Protein AF-A0A2J8NXZ5-F1 (afdb_monomer_lite)

pLDDT: mean 79.76, std 13.47, range [51.59, 96.12]

Structure (mmCIF, N/CA/C/O backbone):
data_AF-A0A2J8NXZ5-F1
#
_entry.id   AF-A0A2J8NXZ5-F1
#
loop_
_atom_site.group_PDB
_atom_site.id
_atom_site.type_symbol
_atom_site.label_atom_id
_atom_site.label_alt_id
_atom_site.label_comp_id
_atom_site.label_asym_id
_atom_site.label_entity_id
_atom_site.label_seq_id
_atom_site.pdbx_PDB_ins_code
_atom_site.Cartn_x
_atom_site.Cartn_y
_atom_site.Cartn_z
_atom_site.occupancy
_atom_site.B_iso_or_equiv
_atom_site.auth_seq_id
_atom_site.auth_comp_id
_atom_site.auth_asym_id
_atom_site.a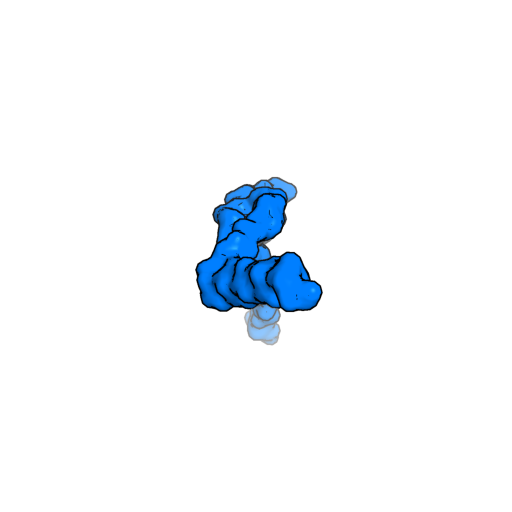uth_atom_id
_atom_site.pdbx_PDB_model_num
ATOM 1 N N . MET A 1 1 ? -25.691 -12.214 41.283 1.00 61.84 1 MET A N 1
ATOM 2 C CA . MET A 1 1 ? -25.593 -12.774 39.912 1.00 61.84 1 MET A CA 1
ATOM 3 C C . MET A 1 1 ? -26.462 -11.972 38.934 1.00 61.84 1 MET A C 1
ATOM 5 O O . MET A 1 1 ? -27.336 -12.535 38.299 1.00 61.84 1 MET A O 1
ATOM 9 N N . GLY A 1 2 ? -26.275 -10.653 38.824 1.00 69.44 2 GLY A N 1
ATOM 10 C CA . GLY A 1 2 ? -27.094 -9.815 37.923 1.00 69.44 2 GLY A CA 1
ATOM 11 C C . GLY A 1 2 ? -26.239 -8.928 37.027 1.00 69.44 2 GLY A C 1
ATOM 12 O O . GLY A 1 2 ? -26.426 -8.881 35.818 1.00 69.44 2 GLY A O 1
ATOM 13 N N . THR A 1 3 ? -25.210 -8.319 37.612 1.00 73.69 3 THR A N 1
ATOM 14 C CA . THR A 1 3 ? -24.292 -7.397 36.935 1.00 73.69 3 THR A CA 1
ATOM 15 C C . THR A 1 3 ? -23.446 -8.072 35.853 1.00 73.69 3 THR A C 1
ATOM 17 O O . THR A 1 3 ? -23.336 -7.530 34.759 1.00 73.69 3 THR A O 1
ATOM 20 N N . SER A 1 4 ? -22.919 -9.279 36.106 1.00 77.38 4 SER A N 1
ATOM 21 C CA . SER A 1 4 ? -22.133 -10.027 35.109 1.00 77.38 4 SER A CA 1
ATOM 22 C C . SER A 1 4 ? -22.942 -10.416 33.875 1.00 77.38 4 SER A C 1
ATOM 24 O O . SER A 1 4 ? -22.416 -10.364 32.772 1.00 77.38 4 SER A O 1
ATOM 26 N N . SER A 1 5 ? -24.217 -10.777 34.044 1.00 81.38 5 SER A N 1
ATOM 27 C CA . SER A 1 5 ? -25.081 -11.160 32.918 1.00 81.38 5 SER A CA 1
ATOM 28 C C . SER A 1 5 ? -25.352 -9.968 31.995 1.00 81.38 5 SER A C 1
ATOM 30 O O . SER A 1 5 ? -25.220 -10.073 30.777 1.00 81.38 5 SER A O 1
ATOM 32 N N . ILE A 1 6 ? -25.632 -8.800 32.585 1.00 84.81 6 ILE A N 1
ATOM 33 C CA . ILE A 1 6 ? -25.853 -7.552 31.844 1.00 84.81 6 ILE A CA 1
ATOM 34 C C . ILE A 1 6 ? -24.580 -7.148 31.092 1.00 84.81 6 ILE A C 1
ATOM 36 O O . ILE A 1 6 ? -24.645 -6.816 29.911 1.00 84.81 6 ILE A O 1
ATOM 40 N N . PHE A 1 7 ? -23.417 -7.241 31.742 1.00 81.25 7 PHE A N 1
ATOM 41 C CA . PHE A 1 7 ? -22.129 -6.953 31.110 1.00 81.25 7 PHE A CA 1
ATOM 42 C C . PHE A 1 7 ? -21.858 -7.857 29.905 1.00 81.25 7 PHE A C 1
ATOM 44 O O . PHE A 1 7 ? -21.489 -7.368 28.841 1.00 81.25 7 PHE A O 1
ATOM 51 N N . LEU A 1 8 ? -22.081 -9.166 30.050 1.00 83.38 8 LEU A N 1
ATOM 52 C CA . LEU A 1 8 ? -21.892 -10.126 28.963 1.00 83.38 8 LEU A CA 1
ATOM 53 C C . LEU A 1 8 ? -22.867 -9.879 27.808 1.00 83.38 8 LEU A C 1
ATOM 55 O O . LEU A 1 8 ? -22.452 -9.943 26.655 1.00 83.38 8 LEU A O 1
ATOM 59 N N . CYS A 1 9 ? -24.126 -9.534 28.097 1.00 82.50 9 CYS A N 1
ATOM 60 C CA . CYS A 1 9 ? -25.097 -9.161 27.066 1.00 82.50 9 CYS A CA 1
ATOM 61 C C . CYS A 1 9 ? -24.652 -7.926 26.282 1.00 82.50 9 CYS A C 1
ATOM 63 O O . CYS A 1 9 ? -24.711 -7.934 25.058 1.00 82.50 9 CYS A O 1
ATOM 65 N N . VAL A 1 10 ? -24.175 -6.880 26.961 1.00 82.25 10 VAL A N 1
ATOM 66 C CA . VAL A 1 10 ? -23.698 -5.661 26.290 1.00 82.25 10 VAL A CA 1
ATOM 67 C C . VAL A 1 10 ? -22.465 -5.957 25.440 1.00 82.25 10 VAL A C 1
ATOM 69 O O . VAL A 1 10 ? -22.418 -5.541 24.289 1.00 82.25 10 VAL A O 1
ATOM 72 N N . LEU A 1 11 ? -21.499 -6.727 25.950 1.00 82.62 11 LEU A N 1
ATOM 73 C CA . LEU A 1 11 ? -20.314 -7.127 25.182 1.00 82.62 11 LEU A CA 1
ATOM 74 C C . LEU A 1 11 ? -20.684 -7.957 23.945 1.00 82.62 11 LEU A C 1
ATOM 76 O O . LEU A 1 11 ? -20.161 -7.708 22.860 1.00 82.62 11 LEU A O 1
ATOM 80 N N . PHE A 1 12 ? -21.607 -8.908 24.097 1.00 79.62 12 PHE A N 1
ATOM 81 C CA . PHE A 1 12 ? -22.086 -9.752 23.005 1.00 79.62 12 PHE A CA 1
ATOM 82 C C . PHE A 1 12 ? -22.813 -8.936 21.933 1.00 79.62 12 PHE A C 1
ATOM 84 O O . PHE A 1 12 ? -22.527 -9.083 20.748 1.00 79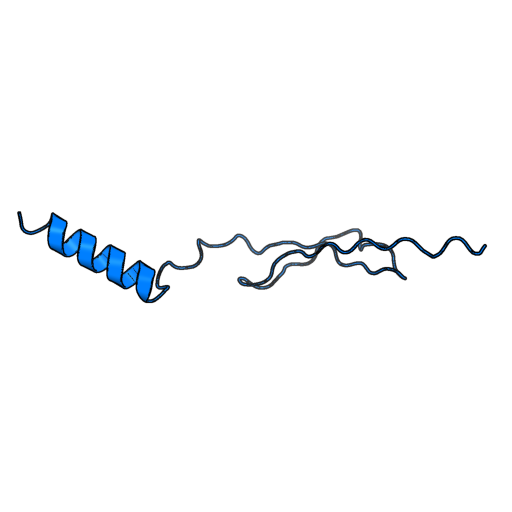.62 1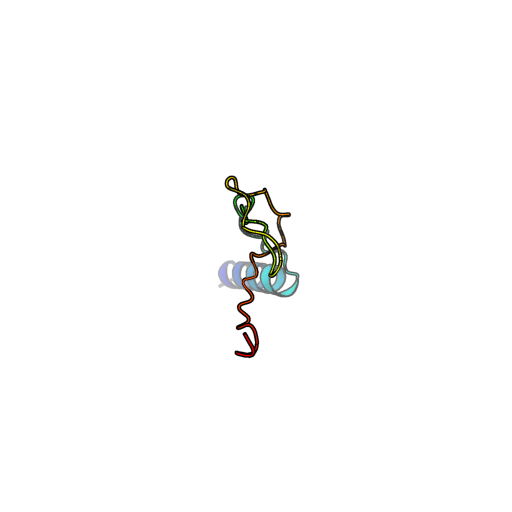2 PHE A O 1
ATOM 91 N N . LEU A 1 13 ? -23.703 -8.029 22.344 1.00 80.12 13 LEU A N 1
ATOM 92 C CA . LEU A 1 13 ? -24.411 -7.134 21.431 1.00 80.12 13 LEU A CA 1
ATOM 93 C C . LEU A 1 13 ? -23.441 -6.183 20.724 1.00 80.12 13 LEU A C 1
ATOM 95 O O . LEU A 1 13 ? -23.533 -6.028 19.511 1.00 80.12 13 LEU A O 1
ATOM 99 N N . CYS A 1 14 ? -22.468 -5.609 21.435 1.00 73.50 14 CYS A N 1
ATOM 100 C CA . CYS A 1 14 ? -21.458 -4.743 20.831 1.00 73.50 14 CYS A CA 1
ATOM 101 C C . CYS A 1 14 ? -20.584 -5.481 19.806 1.00 73.50 14 CYS A C 1
ATOM 103 O O . CYS A 1 14 ? -20.275 -4.916 18.759 1.00 73.50 14 CYS A O 1
ATOM 105 N N . GLY A 1 15 ? -20.212 -6.736 20.080 1.00 67.75 15 GLY A N 1
ATOM 106 C CA . GLY A 1 15 ? -19.460 -7.573 19.143 1.00 67.75 15 GLY A CA 1
ATOM 107 C C . GLY A 1 15 ? -20.279 -7.983 17.915 1.00 67.75 15 GLY A C 1
ATOM 108 O O . GLY A 1 15 ? -19.784 -7.895 16.797 1.00 67.75 15 GLY A O 1
ATOM 109 N N . ALA A 1 16 ? -21.543 -8.376 18.105 1.00 71.19 16 ALA A N 1
ATOM 110 C CA . ALA A 1 16 ? -22.433 -8.803 17.021 1.00 71.19 16 ALA A CA 1
ATOM 111 C C . ALA A 1 16 ? -22.887 -7.644 16.115 1.00 71.19 16 ALA A C 1
ATOM 113 O O . ALA A 1 16 ? -23.045 -7.827 14.912 1.00 71.19 16 ALA A O 1
ATOM 114 N N . LEU A 1 17 ? -23.075 -6.448 16.682 1.00 68.69 17 LEU A N 1
ATOM 115 C CA . LEU A 1 17 ? -23.444 -5.233 15.947 1.00 68.69 17 LEU A CA 1
ATOM 116 C C . LEU A 1 17 ? -22.231 -4.518 15.329 1.00 68.69 17 LEU A C 1
ATOM 118 O O . LEU A 1 17 ? -22.404 -3.476 14.704 1.00 68.69 17 LEU A O 1
ATOM 122 N N . GLY A 1 18 ? -21.007 -5.028 15.527 1.00 61.19 18 GLY A N 1
ATOM 123 C CA . GLY A 1 18 ? -19.784 -4.366 15.060 1.00 61.19 18 GLY A CA 1
ATOM 124 C C . GLY A 1 18 ? -19.534 -3.000 15.714 1.00 61.19 18 GLY A C 1
ATOM 125 O O . GLY A 1 18 ? -18.757 -2.205 15.200 1.00 61.19 18 GLY A O 1
ATOM 126 N N . LEU A 1 19 ? -20.168 -2.721 16.860 1.00 57.47 19 LEU A N 1
ATOM 127 C CA . LEU A 1 19 ? -20.022 -1.478 17.634 1.00 57.47 19 LEU A CA 1
ATOM 128 C C . LEU A 1 19 ? -18.685 -1.390 18.376 1.00 57.47 19 LEU A C 1
ATOM 130 O O . LEU A 1 19 ? -18.439 -0.428 19.107 1.00 57.47 19 LEU A O 1
ATOM 134 N N . THR A 1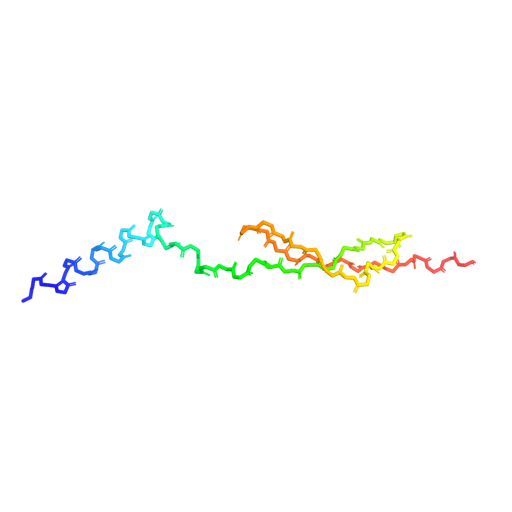 20 ? -17.803 -2.373 18.198 1.00 54.56 20 THR A N 1
ATOM 135 C CA . THR A 1 20 ? -16.384 -2.174 18.457 1.00 54.56 20 THR A CA 1
ATOM 136 C C . THR A 1 20 ? -15.908 -1.092 17.496 1.00 54.56 20 THR A C 1
ATOM 138 O O . THR A 1 20 ? -15.532 -1.386 16.363 1.00 54.56 20 THR A O 1
ATOM 141 N N . MET A 1 21 ? -15.978 0.165 17.943 1.00 53.28 21 MET A N 1
ATOM 142 C CA . MET A 1 21 ? -15.270 1.289 17.342 1.00 53.28 21 MET A CA 1
ATOM 143 C C . MET A 1 21 ? -13.903 0.768 16.912 1.00 53.28 21 MET A C 1
ATOM 145 O O . MET A 1 21 ? -13.129 0.318 17.765 1.00 53.28 21 MET A O 1
ATOM 149 N N . SER A 1 22 ? -13.668 0.742 15.595 1.00 53.31 22 SER A N 1
ATOM 150 C CA . SER A 1 22 ? -12.375 0.386 15.016 1.00 53.31 22 SER A CA 1
ATOM 151 C C . SER A 1 22 ? -11.328 1.139 15.834 1.00 53.31 22 SER A C 1
ATOM 153 O O . SER A 1 22 ? -11.476 2.353 15.995 1.00 53.31 22 SER A O 1
ATOM 155 N N . PRO A 1 23 ? -10.393 0.437 16.498 1.00 51.59 23 PRO A N 1
ATOM 156 C CA . PRO A 1 23 ? -9.625 0.998 17.599 1.00 51.59 23 PRO A CA 1
ATOM 157 C C . PRO A 1 23 ? -8.791 2.128 17.039 1.00 51.59 23 PRO A C 1
ATOM 159 O O . PRO A 1 23 ? -7.783 1.796 16.434 1.00 51.59 23 PRO A O 1
ATOM 162 N N . ALA A 1 24 ? -9.260 3.381 17.181 1.00 56.97 24 ALA A N 1
ATOM 163 C CA . ALA A 1 24 ? -8.709 4.619 16.622 1.00 56.97 24 ALA A CA 1
ATOM 164 C C . ALA A 1 24 ? -7.463 4.336 15.777 1.00 56.97 24 ALA A C 1
ATOM 166 O O . ALA A 1 24 ? -6.337 4.480 16.263 1.00 56.97 24 ALA A O 1
ATOM 167 N N . ARG A 1 25 ? -7.672 3.737 14.592 1.00 56.09 25 ARG A N 1
ATOM 168 C CA . ARG A 1 25 ? -6.579 3.107 13.850 1.00 56.09 25 ARG A CA 1
ATOM 169 C C . ARG A 1 25 ? -5.784 4.275 13.337 1.00 56.09 25 ARG A C 1
ATOM 171 O O . ARG A 1 25 ? -6.258 4.965 12.445 1.00 56.09 25 ARG A O 1
ATOM 178 N N . GLY A 1 26 ? -4.652 4.566 13.983 1.00 60.75 26 GLY A N 1
ATOM 179 C CA . GLY A 1 26 ? -3.786 5.669 13.589 1.00 60.75 26 GLY A CA 1
ATOM 180 C C . GLY A 1 26 ? -3.691 5.656 12.074 1.00 60.75 26 GLY A C 1
ATOM 181 O O . GLY A 1 26 ? -3.331 4.619 11.519 1.00 60.75 26 GLY A O 1
ATOM 182 N N . ARG A 1 27 ? -4.151 6.748 11.452 1.00 75.00 27 ARG A N 1
ATOM 183 C CA . ARG A 1 27 ? -4.403 6.850 10.015 1.00 75.00 27 ARG A CA 1
ATOM 184 C C . ARG A 1 27 ? -3.243 6.197 9.265 1.00 75.00 27 ARG A C 1
ATOM 186 O O . ARG A 1 27 ? -2.110 6.689 9.303 1.00 75.00 27 ARG A O 1
ATOM 193 N N . LEU A 1 28 ? -3.506 5.007 8.724 1.00 87.06 28 LEU A N 1
ATOM 194 C CA . LEU A 1 28 ? -2.467 4.120 8.216 1.00 87.06 28 LEU A CA 1
ATOM 195 C C . LEU A 1 28 ? -1.720 4.857 7.106 1.00 87.06 28 LEU A C 1
ATOM 197 O O . LEU A 1 28 ? -2.338 5.572 6.323 1.00 87.06 28 LEU A O 1
ATOM 201 N N . ARG A 1 29 ? -0.395 4.725 7.032 1.00 92.19 29 ARG A N 1
ATOM 202 C CA . ARG A 1 29 ? 0.386 5.369 5.971 1.00 92.19 29 ARG A CA 1
ATOM 203 C C . ARG A 1 29 ? 0.993 4.321 5.056 1.00 92.19 29 ARG A C 1
ATOM 205 O O . ARG A 1 29 ? 1.788 3.500 5.503 1.00 92.19 29 ARG A O 1
ATOM 212 N N . CYS A 1 30 ? 0.616 4.369 3.785 1.00 93.12 30 CYS A N 1
ATOM 213 C CA . CYS A 1 30 ? 0.945 3.371 2.780 1.00 93.12 30 CYS A CA 1
ATOM 214 C C . CYS A 1 30 ? 1.912 3.960 1.740 1.00 93.12 30 CYS A C 1
ATOM 216 O O . CYS A 1 30 ? 1.751 5.099 1.298 1.00 93.12 30 CYS A O 1
ATOM 218 N N . TYR A 1 31 ? 2.913 3.192 1.309 1.00 94.88 31 TYR A N 1
ATOM 219 C CA . TYR A 1 31 ? 3.698 3.553 0.127 1.00 94.88 31 TYR A CA 1
ATOM 220 C C . TYR A 1 31 ? 2.904 3.237 -1.137 1.00 94.88 31 TYR A C 1
ATOM 222 O O . TYR A 1 31 ? 2.371 2.139 -1.278 1.00 94.88 31 TYR A O 1
ATOM 230 N N . ILE A 1 32 ? 2.849 4.192 -2.062 1.00 94.69 32 ILE A N 1
ATOM 231 C CA . ILE A 1 32 ? 2.174 4.018 -3.348 1.00 94.69 32 ILE A CA 1
ATOM 232 C C . ILE A 1 32 ? 3.233 3.760 -4.423 1.00 94.69 32 ILE A C 1
ATOM 234 O O . ILE A 1 32 ? 4.154 4.559 -4.609 1.00 94.69 32 ILE A O 1
ATOM 238 N N . CYS A 1 33 ? 3.102 2.626 -5.109 1.00 94.06 33 CYS A N 1
ATOM 239 C CA . CYS A 1 33 ? 3.946 2.180 -6.220 1.00 94.06 33 CYS A CA 1
ATOM 240 C C . CYS A 1 33 ? 3.132 1.334 -7.204 1.00 94.06 33 CYS A C 1
ATOM 242 O O . CYS A 1 33 ? 1.984 0.986 -6.934 1.00 94.06 33 CYS A O 1
ATOM 244 N N . GLY A 1 34 ? 3.752 0.935 -8.317 1.00 92.00 34 GLY A N 1
ATOM 245 C CA . GLY A 1 34 ? 3.215 -0.108 -9.190 1.00 92.00 34 GLY A CA 1
ATOM 246 C C . GLY A 1 34 ? 4.315 -0.832 -9.961 1.00 92.00 34 GLY A C 1
ATOM 247 O O . GLY A 1 34 ? 5.470 -0.431 -9.929 1.00 92.00 34 GLY A O 1
ATOM 248 N N . PHE A 1 35 ? 3.970 -1.877 -10.712 1.00 90.25 35 PHE A N 1
ATOM 249 C CA . PHE A 1 35 ? 4.961 -2.655 -11.475 1.00 90.25 35 PHE A CA 1
ATOM 250 C C . PHE A 1 35 ? 5.768 -1.829 -12.485 1.00 90.25 35 PHE A C 1
ATOM 252 O O . PHE A 1 35 ? 6.907 -2.161 -12.789 1.00 90.25 35 PHE A O 1
ATOM 259 N N . THR A 1 36 ? 5.191 -0.741 -12.993 1.00 89.88 36 THR A N 1
ATOM 260 C CA . THR A 1 36 ? 5.827 0.142 -13.979 1.00 89.88 36 THR A CA 1
ATOM 261 C C . THR A 1 36 ? 6.461 1.389 -13.366 1.00 89.88 36 THR A C 1
ATOM 263 O O . THR A 1 36 ? 7.097 2.157 -14.087 1.00 89.88 36 THR A O 1
ATOM 266 N N . LYS A 1 37 ? 6.274 1.643 -12.062 1.00 92.00 37 LYS A N 1
ATOM 267 C CA . LYS A 1 37 ? 6.713 2.881 -11.401 1.00 92.00 37 LYS A CA 1
ATOM 268 C C . LYS A 1 37 ? 7.286 2.609 -10.008 1.00 92.00 37 LYS A C 1
ATOM 270 O O . LYS A 1 37 ? 6.635 1.929 -9.214 1.00 92.00 37 LYS A O 1
ATOM 275 N N . PRO A 1 38 ? 8.442 3.203 -9.662 1.00 92.06 38 PRO A N 1
ATOM 276 C CA . PRO A 1 38 ? 9.016 3.048 -8.331 1.00 92.06 38 PRO A CA 1
ATOM 277 C C . PRO A 1 38 ? 8.089 3.622 -7.252 1.00 92.06 38 PRO A C 1
ATOM 279 O O . PRO A 1 38 ? 7.248 4.482 -7.527 1.00 92.06 38 PRO A O 1
ATOM 282 N N . CYS A 1 39 ? 8.262 3.155 -6.016 1.00 94.06 39 CYS A N 1
ATOM 283 C CA . CYS A 1 39 ? 7.499 3.656 -4.876 1.00 94.06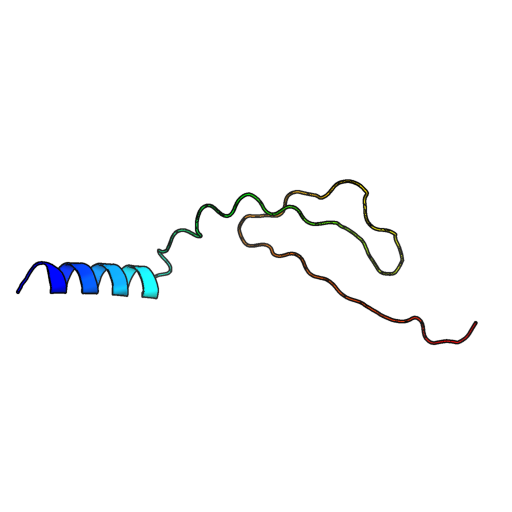 39 CYS A CA 1
ATOM 284 C C . CYS A 1 39 ? 7.812 5.127 -4.605 1.00 94.06 39 CYS A C 1
ATOM 286 O O . CYS A 1 39 ? 8.960 5.565 -4.706 1.00 94.06 39 CYS A O 1
ATOM 288 N N . HIS A 1 40 ? 6.789 5.887 -4.219 1.00 95.56 40 HIS A N 1
ATOM 289 C CA . HIS A 1 40 ? 6.991 7.250 -3.750 1.00 95.56 40 HIS A CA 1
ATOM 290 C C . HIS A 1 40 ? 7.858 7.274 -2.483 1.00 95.56 40 HIS A C 1
ATOM 292 O O . HIS A 1 40 ? 7.718 6.403 -1.627 1.00 95.56 40 HIS A O 1
ATOM 298 N N . PRO A 1 41 ? 8.735 8.279 -2.323 1.00 94.88 41 PRO A N 1
ATOM 299 C CA . PRO A 1 41 ? 9.629 8.352 -1.168 1.00 94.88 41 PRO A CA 1
ATOM 300 C C . PRO A 1 41 ? 8.890 8.669 0.140 1.00 94.88 41 PRO A C 1
ATOM 302 O O . PRO A 1 41 ? 9.406 8.391 1.220 1.00 94.88 41 PRO A O 1
ATOM 305 N N . VAL A 1 42 ? 7.684 9.240 0.056 1.00 96.12 42 VAL A N 1
ATOM 306 C CA . VAL A 1 42 ? 6.865 9.622 1.210 1.00 96.12 42 VAL A CA 1
ATOM 307 C C . VAL A 1 42 ? 5.556 8.829 1.184 1.00 96.12 42 VAL A C 1
ATOM 309 O O . VAL A 1 42 ? 4.876 8.838 0.155 1.00 96.12 42 VAL A O 1
ATOM 312 N N . PRO A 1 43 ? 5.188 8.150 2.285 1.00 93.06 43 PRO A N 1
ATOM 313 C CA . PRO A 1 43 ? 3.955 7.381 2.353 1.00 93.06 43 PRO A CA 1
ATOM 314 C C . PRO A 1 43 ? 2.729 8.297 2.466 1.00 93.06 43 PRO A C 1
ATOM 316 O O . PRO A 1 43 ? 2.778 9.374 3.065 1.00 93.06 43 PRO A O 1
ATOM 319 N N . THR A 1 44 ? 1.621 7.851 1.886 1.00 93.19 44 THR A N 1
ATOM 320 C CA . THR A 1 44 ? 0.342 8.563 1.844 1.00 93.19 44 THR A CA 1
ATOM 321 C C . THR A 1 44 ? -0.586 8.045 2.928 1.00 93.19 44 THR A C 1
ATOM 323 O O . THR A 1 44 ? -0.571 6.863 3.252 1.00 93.19 44 THR A O 1
ATOM 326 N N . GLU A 1 45 ? -1.377 8.939 3.504 1.00 93.00 45 GLU A N 1
ATOM 327 C CA . GLU A 1 45 ? -2.373 8.588 4.505 1.00 93.00 45 GLU A CA 1
ATOM 328 C C . GLU A 1 45 ? -3.577 7.889 3.863 1.00 93.00 45 GLU A C 1
ATOM 330 O O . GLU A 1 45 ? -4.124 8.374 2.875 1.00 93.00 45 GLU A O 1
ATOM 335 N N . CYS A 1 46 ? -3.949 6.745 4.421 1.00 87.94 46 CYS A N 1
ATOM 336 C CA . CYS A 1 46 ? -5.000 5.854 3.951 1.00 87.94 46 CYS A CA 1
ATOM 337 C C . CYS A 1 46 ? -6.279 6.098 4.772 1.00 87.94 46 CYS A C 1
ATOM 339 O O . CYS A 1 46 ? -6.215 6.618 5.894 1.00 87.94 46 CYS A O 1
ATOM 341 N N . GLN A 1 47 ? -7.447 5.773 4.213 1.00 86.38 47 GLN A N 1
ATOM 342 C CA . GLN A 1 47 ? -8.711 5.898 4.950 1.00 86.38 47 GLN A CA 1
ATOM 343 C C . GLN A 1 47 ? -8.787 4.882 6.098 1.00 86.38 47 GLN A C 1
ATOM 345 O O . GLN A 1 47 ? -8.068 3.884 6.107 1.00 86.38 47 GLN A O 1
ATOM 350 N N . ASP A 1 48 ? -9.663 5.130 7.072 1.00 80.88 48 ASP A N 1
ATOM 351 C CA . ASP A 1 48 ? -9.706 4.379 8.337 1.00 80.88 48 ASP A CA 1
ATOM 352 C C . ASP A 1 48 ? -9.942 2.859 8.164 1.00 80.88 48 ASP A C 1
ATOM 354 O O . ASP A 1 48 ? -9.516 2.060 9.006 1.00 80.88 48 ASP A O 1
ATOM 358 N N . ASP A 1 49 ? -10.546 2.452 7.043 1.00 81.75 49 ASP A N 1
ATOM 359 C CA . ASP A 1 49 ? -10.848 1.055 6.700 1.00 81.75 49 ASP A CA 1
ATOM 360 C C . ASP A 1 49 ? -9.940 0.470 5.600 1.00 81.75 49 ASP A C 1
ATOM 362 O O . ASP A 1 49 ? -10.117 -0.677 5.182 1.00 81.75 49 ASP A O 1
ATOM 366 N N . GLU A 1 50 ? -8.956 1.233 5.123 1.00 84.88 50 GLU A N 1
ATOM 367 C CA . GLU A 1 50 ? -8.012 0.784 4.100 1.00 84.88 50 GLU A CA 1
ATOM 368 C C . GLU A 1 50 ? -6.809 0.045 4.712 1.00 84.88 50 GLU A C 1
ATOM 370 O O . GLU A 1 50 ? -6.409 0.260 5.858 1.00 84.88 50 GLU A O 1
ATOM 375 N N . ALA A 1 51 ? -6.201 -0.841 3.921 1.00 87.75 51 ALA A N 1
ATOM 376 C CA . ALA A 1 51 ? -5.013 -1.600 4.300 1.00 87.75 51 ALA A CA 1
ATOM 377 C C . ALA A 1 51 ? -3.939 -1.519 3.206 1.00 87.75 51 ALA A C 1
ATOM 379 O O . ALA A 1 51 ? -4.251 -1.450 2.017 1.00 87.75 51 ALA A O 1
ATOM 380 N N . CYS A 1 52 ? -2.661 -1.576 3.595 1.00 91.19 52 CYS A N 1
ATOM 381 C CA . CYS A 1 52 ? -1.569 -1.687 2.631 1.00 91.19 52 CYS A CA 1
ATOM 382 C C . CYS A 1 52 ? -1.608 -3.052 1.934 1.00 91.19 52 CYS A C 1
ATOM 384 O O . CYS A 1 52 ? -1.537 -4.089 2.594 1.00 91.19 52 CYS A O 1
ATOM 386 N N . GLY A 1 53 ? -1.637 -3.047 0.603 1.00 92.25 53 GLY A N 1
ATOM 387 C CA . GLY A 1 53 ? -1.429 -4.237 -0.216 1.00 92.25 53 GLY A CA 1
ATOM 388 C C . GLY A 1 53 ? -0.031 -4.250 -0.826 1.00 92.25 53 GLY A C 1
ATOM 389 O O . GLY A 1 53 ? 0.463 -3.215 -1.268 1.00 92.25 53 GLY A O 1
ATOM 390 N N . ILE A 1 54 ? 0.593 -5.426 -0.884 1.00 93.81 54 ILE A N 1
ATOM 391 C CA . ILE A 1 54 ? 1.841 -5.644 -1.621 1.00 93.81 54 ILE A CA 1
ATOM 392 C C . ILE A 1 54 ? 1.572 -6.715 -2.669 1.00 93.81 54 ILE A C 1
ATOM 394 O O . ILE A 1 54 ? 1.079 -7.795 -2.353 1.00 93.81 54 ILE A O 1
ATOM 398 N N . SER A 1 55 ? 1.911 -6.412 -3.917 1.00 90.69 55 SER A N 1
ATOM 399 C CA . SER A 1 55 ? 1.883 -7.378 -5.011 1.00 90.69 55 SER A CA 1
ATOM 400 C C . SER A 1 55 ? 3.261 -7.420 -5.652 1.00 90.69 55 SER A C 1
ATOM 402 O O . SER A 1 55 ? 3.874 -6.379 -5.885 1.00 90.69 55 SER A O 1
ATOM 404 N N . ILE A 1 56 ? 3.767 -8.629 -5.873 1.00 89.38 56 ILE A N 1
ATOM 405 C CA . ILE A 1 56 ? 5.099 -8.874 -6.420 1.00 89.38 56 ILE A CA 1
ATOM 406 C C . ILE A 1 56 ? 4.912 -9.748 -7.650 1.00 89.38 56 ILE A C 1
ATOM 408 O O . ILE A 1 56 ? 4.223 -10.764 -7.600 1.00 89.38 56 ILE A O 1
ATOM 412 N N . GLY A 1 57 ? 5.513 -9.326 -8.752 1.00 86.19 57 GLY A N 1
ATOM 413 C CA . GLY A 1 57 ? 5.463 -9.997 -10.034 1.00 86.19 57 GLY A CA 1
ATOM 414 C C . GLY A 1 57 ? 6.856 -9.963 -10.628 1.00 86.19 57 GLY A C 1
ATOM 415 O O . GLY A 1 57 ? 7.541 -8.942 -10.570 1.00 86.19 57 GLY A O 1
ATOM 416 N N . THR A 1 58 ? 7.291 -11.096 -11.152 1.00 84.75 58 THR A N 1
ATOM 417 C CA . THR A 1 58 ? 8.528 -11.210 -11.915 1.00 84.75 58 THR A CA 1
ATOM 418 C C . THR A 1 58 ? 8.203 -10.948 -13.378 1.00 84.75 58 THR A C 1
ATOM 420 O O . THR A 1 58 ? 7.237 -11.511 -13.892 1.00 84.75 58 THR A O 1
ATOM 423 N N . SER A 1 59 ? 8.984 -10.111 -14.060 1.00 77.69 59 SER A N 1
ATOM 424 C CA . SER A 1 59 ? 8.924 -10.071 -15.521 1.00 77.69 59 SER A CA 1
ATOM 425 C C . SER A 1 59 ? 9.331 -11.442 -16.048 1.00 77.69 59 SER A C 1
ATOM 427 O O . SER A 1 59 ? 10.338 -11.990 -15.593 1.00 77.69 59 SER A O 1
ATOM 429 N N . ASP A 1 60 ? 8.549 -11.996 -16.973 1.0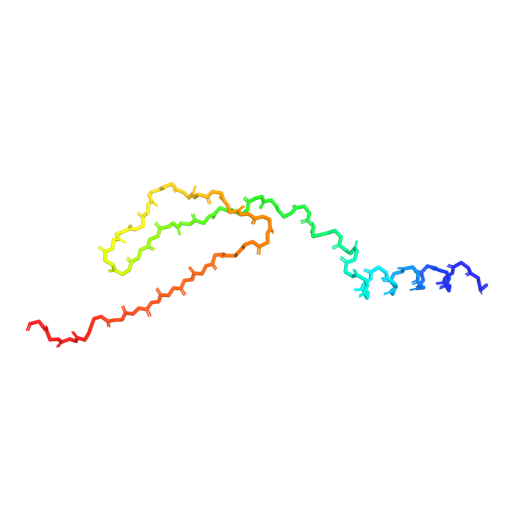0 75.75 60 ASP A N 1
ATOM 430 C CA . ASP A 1 60 ? 8.959 -13.191 -17.703 1.00 75.75 60 ASP A CA 1
ATOM 431 C C . ASP A 1 60 ? 10.348 -12.929 -18.300 1.00 75.75 60 ASP A C 1
ATOM 433 O O . ASP A 1 60 ? 10.599 -11.850 -18.847 1.00 75.75 60 ASP A O 1
ATOM 437 N N . ALA A 1 61 ? 11.286 -13.844 -18.064 1.00 64.50 61 ALA A N 1
ATOM 438 C CA . ALA A 1 61 ? 12.697 -13.662 -18.380 1.00 64.50 61 ALA A CA 1
ATOM 439 C C . ALA A 1 61 ? 12.943 -13.829 -19.888 1.00 64.50 61 ALA A C 1
ATOM 441 O O . ALA A 1 61 ? 13.674 -14.714 -20.323 1.00 64.50 61 ALA A O 1
ATOM 442 N N . HIS A 1 62 ? 12.335 -12.966 -20.689 1.00 59.31 62 HIS A N 1
ATOM 443 C CA . HIS A 1 62 ? 12.693 -12.745 -22.077 1.00 59.31 62 HIS A CA 1
ATOM 444 C C . HIS A 1 62 ? 13.239 -11.321 -22.188 1.00 59.31 62 HIS A C 1
ATOM 446 O O . HIS A 1 62 ? 12.506 -10.370 -22.454 1.00 59.31 62 HIS A O 1
ATOM 452 N N . CYS A 1 63 ? 14.536 -11.204 -21.886 1.00 56.16 63 CYS A N 1
ATOM 453 C CA . CYS A 1 63 ? 15.365 -10.062 -22.267 1.00 56.16 63 CYS A CA 1
ATOM 454 C C . CYS A 1 63 ? 15.673 -10.116 -23.764 1.00 56.16 63 CYS A C 1
ATOM 456 O O . CYS A 1 63 ? 16.023 -11.222 -24.240 1.00 56.16 63 CYS A O 1
#

Organism: Pan troglodytes (NCBI:txid9598)

InterPro domains:
  IPR039700 Lymphocyte antigen 6G6e [PTHR14569] (1-60)

Foldseek 3Di:
DPVVVVVVVVVVCCVVVVVPPLPPQPQDWEWDADPVGDTDPGTDGHDSPDDYDDDDDDDDPDD

Secondary structure (DSSP, 8-state):
--HHHHHHHHHHHHHHTT-S--------EE---BTTBPPPSSPEEPPTT--------PPPS--

Radius of gyration: 21.4 Å; chains: 1; bounding box: 42×23×62 Å

Sequence (63 aa):
MGTSSIFLCVLFLCGALGLTMSPARGRLRCYICGFTKPCHPVPTECQDDEACGISIGTSDAHC